Protein AF-A0A813GYU3-F1 (afdb_monomer)

Organism: Polarella glacialis (NCBI:txid89957)

Sequence (147 aa):
MAPKRVTVVGSGNWGMAIATIIATNTERHPEFEKDLTVWMFDEEIEHKGVKRKLSVHFNETKENVKYLPGVTLPRHVIAEPDIKKAVGNADILIWVLPHQFVPKTIENMGPVKEGAVSVSLIKGGLELEGGKLGLCSDLLRKLLKHE

InterPro domains:
  IPR006168 Glycerol-3-phosphate dehydrogenase, NAD-dependent [PR00077] (8-25)
  IPR006168 Glycerol-3-phosphate dehydrogenase, NAD-dependent [PR00077] (74-101)
  IPR011128 Glycerol-3-phosphate dehydrogenase, NAD-dependent, N-terminal [PF01210] (6-145)
  IPR036291 NAD(P)-binding domain superfamily [SSF51735] (2-142)

Radius of gyration: 15.52 Å; Cα contacts (8 Å, |Δi|>4): 283; chains: 1; bounding box: 34×42×40 Å

Nearest PDB structures (foldseek):
  2pla-assembly1_B  TM=9.585E-01  e=5.288E-16  Homo sapiens
  6pyp-assembly1_A  TM=9.395E-01  e=6.039E-16  Homo sapiens
  6pyp-assembly1_B  TM=9.381E-01  e=1.867E-15  Homo sapiens
  6e8z-assembly1_B  TM=9.138E-01  e=3.174E-15  Homo sapiens
  6iuy-assembly1_A  TM=8.777E-01  e=8.002E-12  Dunaliella salina

Solvent-accessible surface area (backbone atoms only — not comparable to full-atom values): 8096 Å² total; per-residue (Å²): 131,82,49,39,31,44,19,32,46,26,59,42,44,67,25,50,57,49,46,46,57,50,39,56,44,24,65,73,35,80,67,27,37,48,54,28,37,28,25,21,75,75,41,78,41,76,57,96,91,43,77,45,45,44,30,60,51,23,59,76,66,32,32,48,71,86,47,42,60,97,46,74,46,63,84,53,51,40,53,30,54,51,50,37,72,37,43,47,73,22,39,32,39,39,39,30,48,67,71,89,49,49,67,63,50,52,72,68,30,60,75,68,36,89,89,43,46,80,45,70,70,52,79,71,67,43,78,37,94,87,81,40,81,34,54,56,59,58,50,49,32,64,76,71,65,57,132

Mean predicted aligned error: 3.68 Å

pLDDT: mean 93.77, std 7.89, range [60.97, 98.81]

Secondary structure (DSSP, 8-state):
-PPBPEEEE--SHHHHHHHHHHHHHHHH-TTB-SPEEEE----EEEETTEEEEHHHHHHHHSB-TTTSTT-BPPTTEEEE--HHHHHTT-SEEEE-S-GGGHHHHHHHH-PPPTTPEEEE---S-EEETTTEEE-HHHHHHHHHT--

Structure (mmCIF, N/CA/C/O backbone):
data_AF-A0A813GYU3-F1
#
_entry.id   AF-A0A813GYU3-F1
#
loop_
_atom_site.group_PDB
_atom_site.id
_atom_site.type_symbol
_atom_site.label_atom_id
_atom_site.label_alt_id
_atom_site.label_comp_id
_atom_site.label_asym_id
_atom_site.label_entity_id
_atom_site.label_seq_id
_atom_site.pdbx_PDB_ins_code
_atom_site.Cartn_x
_atom_si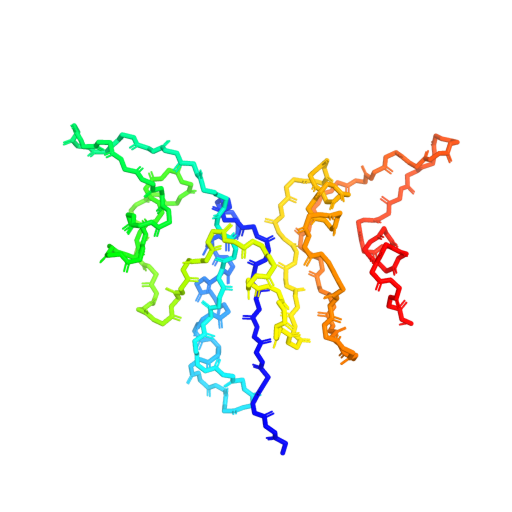te.Cartn_y
_atom_site.Cartn_z
_atom_site.occupancy
_atom_site.B_iso_or_equiv
_atom_site.auth_seq_id
_atom_site.auth_comp_id
_atom_site.auth_asym_id
_atom_site.auth_atom_id
_atom_site.pdbx_PDB_model_num
ATOM 1 N N . MET A 1 1 ? 0.953 -21.956 -12.046 1.00 75.31 1 MET A N 1
ATOM 2 C CA . MET A 1 1 ? 1.777 -20.876 -11.456 1.00 75.31 1 MET A CA 1
ATOM 3 C C . MET A 1 1 ? 1.209 -20.555 -10.085 1.00 75.31 1 MET A C 1
ATOM 5 O O . MET A 1 1 ? 0.008 -20.723 -9.921 1.00 75.31 1 MET A O 1
ATOM 9 N N . ALA A 1 2 ? 2.041 -20.164 -9.118 1.00 90.31 2 ALA A N 1
ATOM 10 C CA . ALA A 1 2 ? 1.535 -19.689 -7.829 1.00 90.31 2 ALA A CA 1
ATOM 11 C C . ALA A 1 2 ? 0.704 -18.401 -8.027 1.00 90.31 2 ALA A C 1
ATOM 13 O O . ALA A 1 2 ? 1.050 -17.629 -8.934 1.00 90.31 2 ALA A O 1
ATOM 14 N N . PRO A 1 3 ? -0.360 -18.174 -7.233 1.00 96.88 3 PRO A N 1
ATOM 15 C CA . PRO A 1 3 ? -1.133 -16.941 -7.300 1.00 96.88 3 PRO A CA 1
ATOM 16 C C . PRO A 1 3 ? -0.249 -15.712 -7.059 1.00 96.88 3 PRO A C 1
ATOM 18 O O . PRO A 1 3 ? 0.724 -15.749 -6.304 1.00 96.88 3 PRO A O 1
ATOM 21 N N . LYS A 1 4 ? -0.553 -14.619 -7.755 1.00 98.31 4 LYS A N 1
ATOM 22 C CA . LYS A 1 4 ? 0.222 -13.379 -7.718 1.00 98.31 4 LYS A CA 1
ATOM 23 C C . LYS A 1 4 ? -0.174 -12.534 -6.515 1.00 98.31 4 LYS A C 1
ATOM 25 O O . LYS A 1 4 ? -1.356 -12.274 -6.296 1.00 98.31 4 LYS A O 1
ATOM 30 N N . ARG A 1 5 ? 0.815 -12.052 -5.762 1.00 98.44 5 ARG A N 1
ATOM 31 C CA . ARG A 1 5 ? 0.582 -11.144 -4.634 1.00 98.44 5 ARG A CA 1
ATOM 32 C C . ARG A 1 5 ? 0.506 -9.698 -5.106 1.00 98.44 5 ARG A C 1
ATOM 34 O O . ARG A 1 5 ? 1.428 -9.213 -5.765 1.00 98.44 5 ARG A O 1
ATOM 41 N N . VAL A 1 6 ? -0.558 -9.003 -4.717 1.00 98.75 6 VAL A N 1
ATOM 42 C CA . VAL A 1 6 ? -0.760 -7.583 -5.022 1.00 98.75 6 VAL A CA 1
ATOM 43 C C . VAL A 1 6 ? -0.518 -6.748 -3.766 1.00 98.75 6 VAL A C 1
ATOM 45 O O . VAL A 1 6 ? -1.048 -7.060 -2.701 1.00 98.75 6 VAL A O 1
ATOM 48 N N . THR A 1 7 ? 0.251 -5.668 -3.903 1.00 98.75 7 THR A N 1
ATOM 49 C CA . THR A 1 7 ? 0.449 -4.665 -2.851 1.00 98.75 7 THR A CA 1
ATOM 50 C C . THR A 1 7 ? 0.078 -3.282 -3.373 1.00 98.75 7 THR A C 1
ATOM 52 O O . THR A 1 7 ? 0.586 -2.836 -4.402 1.00 98.75 7 THR A O 1
ATOM 55 N N . VAL A 1 8 ? -0.771 -2.565 -2.639 1.00 98.81 8 VAL A N 1
ATOM 56 C CA . VAL A 1 8 ? -1.061 -1.145 -2.873 1.00 98.81 8 VAL A CA 1
ATOM 57 C C . VAL A 1 8 ? -0.081 -0.295 -2.070 1.00 98.81 8 VAL A C 1
ATOM 59 O O . VAL A 1 8 ? -0.053 -0.354 -0.845 1.00 98.81 8 VAL A O 1
ATOM 62 N N . VAL A 1 9 ? 0.726 0.511 -2.754 1.00 98.38 9 VAL A N 1
ATOM 63 C CA . VAL A 1 9 ? 1.680 1.446 -2.153 1.00 98.38 9 VAL A CA 1
ATOM 64 C C . VAL A 1 9 ? 1.009 2.813 -2.035 1.00 98.38 9 VAL A C 1
ATOM 66 O O . VAL A 1 9 ? 1.061 3.633 -2.955 1.00 98.38 9 VAL A O 1
ATOM 69 N N . GLY A 1 10 ? 0.349 3.033 -0.898 1.00 97.56 10 GLY A N 1
ATOM 70 C CA . GLY A 1 10 ? -0.329 4.281 -0.559 1.00 97.56 10 GLY A CA 1
ATOM 71 C C . GLY A 1 10 ? -1.734 4.058 0.003 1.00 97.56 10 GLY A C 1
ATOM 72 O O . GLY A 1 10 ? -2.562 3.377 -0.595 1.00 97.56 10 GLY A O 1
ATOM 73 N N . SER A 1 11 ? -2.015 4.685 1.145 1.00 97.56 11 SER A N 1
ATOM 74 C CA . SER A 1 11 ? -3.258 4.521 1.914 1.00 97.56 11 SER A CA 1
ATOM 75 C C . SER A 1 11 ? -4.088 5.806 2.026 1.00 97.56 11 SER A C 1
ATOM 77 O O . SER A 1 11 ? -4.837 5.987 2.987 1.00 97.56 11 SER A O 1
ATOM 79 N N . GLY A 1 12 ? -3.924 6.732 1.077 1.00 96.75 12 GLY A N 1
ATOM 80 C CA . GLY A 1 12 ? -4.762 7.931 0.970 1.00 96.75 12 GLY A CA 1
ATOM 81 C C . GLY A 1 12 ? -6.166 7.606 0.452 1.00 96.75 12 GLY A C 1
ATOM 82 O O . GLY A 1 12 ? -6.480 6.453 0.168 1.00 96.75 12 GLY A O 1
ATOM 83 N N . ASN A 1 13 ? -7.006 8.623 0.260 1.00 96.50 13 ASN A N 1
ATOM 84 C CA . ASN A 1 13 ? -8.398 8.453 -0.180 1.00 96.50 13 ASN A CA 1
ATOM 85 C C . ASN A 1 13 ? -8.528 7.576 -1.441 1.00 96.50 13 ASN A C 1
ATOM 87 O O . ASN A 1 13 ? -9.243 6.574 -1.434 1.00 96.50 13 ASN A O 1
ATOM 91 N N . TRP A 1 14 ? -7.782 7.903 -2.502 1.00 97.44 14 TRP A N 1
ATOM 92 C CA . TRP A 1 14 ? -7.789 7.144 -3.751 1.00 97.44 14 TRP A CA 1
ATOM 93 C C . TRP A 1 14 ? -7.134 5.768 -3.598 1.00 97.44 14 TRP A C 1
ATOM 95 O O . TRP A 1 14 ? -7.599 4.807 -4.204 1.00 97.44 14 TRP A O 1
ATOM 105 N N . GLY A 1 15 ? -6.115 5.650 -2.739 1.00 98.00 15 GLY A N 1
ATOM 106 C CA . GLY A 1 15 ? -5.475 4.374 -2.411 1.00 98.00 15 GLY A CA 1
ATOM 107 C C . GLY A 1 15 ? -6.444 3.388 -1.757 1.00 98.00 15 GLY A C 1
ATOM 108 O O . GLY A 1 15 ? -6.526 2.233 -2.165 1.00 98.00 15 GLY A O 1
ATOM 109 N N . MET A 1 16 ? -7.263 3.858 -0.816 1.00 98.31 16 MET A N 1
ATOM 110 C CA . MET A 1 16 ? -8.284 3.028 -0.169 1.00 98.31 16 MET A CA 1
ATOM 111 C C . MET A 1 16 ? -9.460 2.710 -1.107 1.00 98.31 16 MET A C 1
ATOM 113 O O . MET A 1 16 ? -9.971 1.586 -1.107 1.00 98.31 16 MET A O 1
ATOM 117 N N . ALA A 1 17 ? -9.867 3.665 -1.950 1.00 98.25 17 ALA A N 1
ATOM 118 C CA . ALA A 1 17 ? -10.911 3.439 -2.947 1.00 98.25 17 ALA A CA 1
ATOM 119 C C . ALA A 1 17 ? -10.498 2.356 -3.960 1.00 98.25 17 ALA A C 1
ATOM 121 O O . ALA A 1 17 ? -11.247 1.403 -4.182 1.00 98.25 17 ALA A O 1
ATOM 122 N N . ILE A 1 18 ? -9.284 2.439 -4.522 1.00 98.38 18 ILE A N 1
ATOM 123 C CA . ILE A 1 18 ? -8.801 1.416 -5.456 1.00 98.38 18 ILE A CA 1
ATOM 124 C C . ILE A 1 18 ? -8.530 0.082 -4.753 1.00 98.38 18 ILE A C 1
ATOM 126 O O . ILE A 1 18 ? -8.826 -0.964 -5.327 1.00 98.38 18 ILE A O 1
ATOM 130 N N . ALA A 1 19 ? -8.059 0.091 -3.500 1.00 98.62 19 ALA A N 1
ATOM 131 C CA . ALA A 1 19 ? -7.877 -1.132 -2.719 1.00 98.62 19 ALA A CA 1
ATOM 132 C C . ALA A 1 19 ? -9.189 -1.917 -2.568 1.00 98.62 19 ALA A C 1
ATOM 134 O O . ALA A 1 19 ? -9.174 -3.140 -2.646 1.00 98.62 19 ALA A O 1
ATOM 135 N N . THR A 1 20 ? -10.333 -1.235 -2.446 1.00 97.56 20 THR A N 1
ATOM 136 C CA . THR A 1 20 ? -11.659 -1.883 -2.407 1.00 97.56 20 THR A CA 1
ATOM 137 C C . THR A 1 20 ? -11.945 -2.663 -3.697 1.00 97.56 20 THR A C 1
ATOM 139 O O . THR A 1 20 ? -12.380 -3.817 -3.660 1.00 97.56 20 THR A O 1
ATOM 142 N N . ILE A 1 21 ? -11.655 -2.054 -4.850 1.00 98.31 21 ILE A N 1
ATOM 143 C CA . ILE A 1 21 ? -11.859 -2.665 -6.170 1.00 98.31 21 ILE A CA 1
ATOM 144 C C . ILE A 1 21 ? -10.882 -3.827 -6.381 1.00 98.31 21 ILE A C 1
ATOM 146 O O . ILE A 1 21 ? -11.287 -4.907 -6.810 1.00 98.31 21 ILE A O 1
ATOM 150 N N . ILE A 1 22 ? -9.603 -3.630 -6.056 1.00 98.69 22 ILE A N 1
ATOM 151 C CA . ILE A 1 22 ? -8.568 -4.660 -6.200 1.00 98.69 22 ILE A CA 1
ATOM 152 C C . ILE A 1 22 ? -8.887 -5.857 -5.306 1.00 98.69 22 ILE A C 1
ATOM 154 O O . ILE A 1 22 ? -8.894 -6.974 -5.805 1.00 98.69 22 ILE A O 1
ATOM 158 N N . ALA A 1 23 ? -9.228 -5.635 -4.035 1.00 98.62 23 ALA A N 1
ATOM 159 C CA . ALA A 1 23 ? -9.551 -6.704 -3.090 1.00 98.62 23 ALA A CA 1
ATOM 160 C C . ALA A 1 23 ? -10.758 -7.538 -3.538 1.00 98.62 23 ALA A C 1
ATOM 162 O O . ALA A 1 23 ? -10.796 -8.749 -3.334 1.00 98.62 23 ALA A O 1
ATOM 163 N N . THR A 1 24 ? -11.742 -6.898 -4.176 1.00 98.06 24 THR A N 1
ATOM 164 C CA . THR A 1 24 ? -12.883 -7.606 -4.772 1.00 98.06 24 THR A CA 1
ATOM 165 C C . THR A 1 24 ? -12.433 -8.511 -5.920 1.00 98.06 24 THR A C 1
ATOM 167 O O . THR A 1 24 ? -12.955 -9.610 -6.085 1.00 98.06 24 THR A O 1
ATOM 170 N N . ASN A 1 25 ? -11.459 -8.075 -6.723 1.00 98.44 25 ASN A N 1
ATOM 171 C CA . ASN A 1 25 ? -10.930 -8.884 -7.818 1.00 98.44 25 ASN A CA 1
ATOM 172 C C . ASN A 1 25 ? -10.014 -10.005 -7.319 1.00 98.44 25 ASN A C 1
ATOM 174 O O . ASN A 1 25 ? -10.172 -11.126 -7.785 1.00 98.44 25 ASN A O 1
ATOM 178 N N . THR A 1 26 ? -9.126 -9.754 -6.353 1.00 98.38 26 THR A N 1
ATOM 179 C CA . THR A 1 26 ? -8.240 -10.798 -5.811 1.00 98.38 26 THR A CA 1
ATOM 180 C C . THR A 1 26 ? -9.014 -11.940 -5.152 1.00 98.38 26 THR A C 1
ATOM 182 O O . THR A 1 26 ? -8.585 -13.084 -5.205 1.00 98.38 26 THR A O 1
ATOM 185 N N . GLU A 1 27 ? -10.195 -11.669 -4.591 1.00 97.81 27 GLU A N 1
ATOM 186 C CA . GLU A 1 27 ? -11.085 -12.716 -4.076 1.00 97.81 27 GLU A CA 1
ATOM 187 C C . GLU A 1 27 ? -11.778 -13.530 -5.184 1.00 97.81 27 GLU A C 1
ATOM 189 O O . GLU A 1 27 ? -12.069 -14.710 -4.996 1.00 97.81 27 GLU A O 1
ATOM 194 N N . ARG A 1 28 ? -12.056 -12.914 -6.339 1.00 98.12 28 ARG A N 1
ATOM 195 C CA . ARG A 1 28 ? -12.788 -13.540 -7.456 1.00 98.12 28 ARG A CA 1
ATOM 196 C C . ARG A 1 28 ? -11.894 -14.316 -8.420 1.00 98.12 28 ARG A C 1
ATOM 198 O O . ARG A 1 28 ? -12.397 -15.176 -9.140 1.00 98.12 28 ARG A O 1
ATOM 205 N N . HIS A 1 29 ? -10.613 -13.977 -8.466 1.00 98.00 29 HIS A N 1
ATOM 206 C CA . HIS A 1 29 ? -9.671 -14.417 -9.485 1.00 98.00 29 HIS A CA 1
ATOM 207 C C . HIS A 1 29 ? -8.562 -15.274 -8.855 1.00 98.00 29 HIS A C 1
ATOM 209 O O . HIS A 1 29 ? -7.689 -14.725 -8.182 1.00 98.00 29 HIS A O 1
ATOM 215 N N . PRO A 1 30 ? -8.574 -16.610 -9.048 1.00 97.12 30 PRO A N 1
ATOM 216 C CA . PRO A 1 30 ? -7.644 -17.531 -8.385 1.00 97.12 30 PRO A CA 1
ATOM 217 C C . PRO A 1 30 ? -6.183 -17.380 -8.840 1.00 97.12 30 PRO A C 1
ATOM 219 O O . PRO A 1 30 ? -5.283 -17.957 -8.233 1.00 97.12 30 PRO A O 1
ATOM 222 N N . GLU A 1 31 ? -5.923 -16.622 -9.907 1.00 97.94 31 GLU A N 1
ATOM 223 C CA . GLU A 1 31 ? -4.579 -16.223 -10.316 1.00 97.94 31 GLU A CA 1
ATOM 224 C C . GLU A 1 31 ? -3.925 -15.199 -9.368 1.00 97.94 31 GLU A C 1
ATOM 226 O O . GLU A 1 31 ? -2.723 -14.955 -9.495 1.00 97.94 31 GLU A O 1
ATOM 231 N N . PHE A 1 32 ? -4.670 -14.639 -8.408 1.00 98.38 32 PHE A N 1
ATOM 232 C CA . PHE A 1 32 ? -4.169 -13.737 -7.370 1.00 98.38 32 PHE A CA 1
ATOM 233 C C . PHE A 1 32 ? -4.334 -14.338 -5.972 1.00 98.38 32 PHE A C 1
ATOM 235 O O . PHE A 1 32 ? -5.273 -15.082 -5.696 1.00 98.38 32 PHE A O 1
ATOM 242 N N . GLU A 1 33 ? -3.414 -13.995 -5.072 1.00 98.25 33 GLU A N 1
ATOM 243 C CA . GLU A 1 33 ? -3.610 -14.251 -3.645 1.00 98.25 33 GLU A CA 1
ATOM 244 C C . GLU A 1 33 ? -4.812 -13.448 -3.149 1.00 98.25 33 GLU A C 1
ATOM 246 O O . GLU A 1 33 ? -4.925 -12.263 -3.466 1.00 98.25 33 GLU A O 1
ATOM 251 N N . LYS A 1 34 ? -5.691 -14.074 -2.355 1.00 98.25 34 LYS A N 1
ATOM 252 C CA . LYS A 1 34 ? -6.897 -13.408 -1.841 1.00 98.25 34 LYS A CA 1
ATOM 253 C C . LYS A 1 34 ? -6.536 -12.144 -1.062 1.00 98.25 34 LYS A C 1
ATOM 255 O O . LYS A 1 34 ? -7.126 -11.094 -1.315 1.00 98.25 34 LYS A O 1
ATOM 260 N N . ASP A 1 35 ? -5.590 -12.261 -0.133 1.00 98.25 35 ASP A N 1
ATOM 261 C CA . ASP A 1 35 ? -5.180 -11.171 0.747 1.00 98.25 35 ASP A CA 1
ATOM 262 C C . ASP A 1 35 ? -4.534 -10.030 -0.044 1.00 98.25 35 ASP A C 1
ATOM 264 O O . ASP A 1 35 ? -3.583 -10.221 -0.805 1.00 98.25 35 ASP A O 1
ATOM 268 N N . LEU A 1 36 ? -5.045 -8.817 0.177 1.00 98.69 36 LEU A N 1
ATOM 269 C CA . LEU A 1 36 ? -4.510 -7.596 -0.410 1.00 98.69 36 LEU A CA 1
ATOM 270 C C . LEU A 1 36 ? -3.717 -6.831 0.644 1.00 98.69 36 LEU A C 1
ATOM 272 O O . LEU A 1 36 ? -4.290 -6.330 1.615 1.00 98.69 36 LEU A O 1
ATOM 276 N N . THR A 1 37 ? -2.421 -6.653 0.414 1.00 98.75 37 THR A N 1
ATOM 277 C CA . THR A 1 37 ? -1.601 -5.789 1.265 1.00 98.75 37 THR A CA 1
ATOM 278 C C . THR A 1 37 ? -1.750 -4.333 0.832 1.00 98.75 37 THR A C 1
ATOM 280 O O . THR A 1 37 ? -1.614 -4.000 -0.345 1.00 98.75 37 THR A O 1
ATOM 283 N N . VAL A 1 38 ? -1.975 -3.438 1.788 1.00 98.75 38 VAL A N 1
ATOM 284 C CA . VAL A 1 38 ? -1.893 -1.988 1.598 1.00 98.75 38 VAL A CA 1
ATOM 285 C C . VAL A 1 38 ? -0.772 -1.476 2.487 1.00 98.75 38 VAL A C 1
ATOM 287 O O . VAL A 1 38 ? -0.836 -1.608 3.710 1.00 98.75 38 VAL A O 1
ATOM 290 N N . TRP A 1 39 ? 0.249 -0.866 1.889 1.00 98.62 39 TRP A N 1
ATOM 291 C CA . TRP A 1 39 ? 1.206 -0.098 2.666 1.00 98.62 39 TRP A CA 1
ATOM 292 C C . TRP A 1 39 ? 0.510 1.147 3.212 1.00 98.62 39 TRP A C 1
ATOM 294 O O . TRP A 1 39 ? 0.102 2.037 2.456 1.00 98.62 39 TRP A O 1
ATOM 304 N N . MET A 1 40 ? 0.366 1.178 4.533 1.00 98.06 40 MET A N 1
ATOM 305 C CA . MET A 1 40 ? -0.290 2.251 5.262 1.00 98.06 40 MET A CA 1
ATOM 306 C C . MET A 1 40 ? 0.736 2.946 6.134 1.00 98.06 40 MET A C 1
ATOM 308 O O . MET A 1 40 ? 1.190 2.375 7.121 1.00 98.06 40 MET A O 1
ATOM 312 N N . PHE A 1 41 ? 1.101 4.173 5.763 1.00 93.94 41 PHE A N 1
ATOM 313 C CA . PHE A 1 41 ? 2.074 4.947 6.526 1.00 93.94 41 PHE A CA 1
ATOM 314 C C . PHE A 1 41 ? 1.648 5.035 7.998 1.00 93.94 41 PHE A C 1
ATOM 316 O O . PHE A 1 41 ? 0.485 5.316 8.295 1.00 93.94 41 PHE A O 1
ATOM 323 N N . ASP A 1 42 ? 2.580 4.739 8.903 1.00 88.00 42 ASP A N 1
ATOM 324 C CA . ASP A 1 42 ? 2.282 4.487 10.314 1.00 88.00 42 ASP A CA 1
ATOM 325 C C . ASP A 1 42 ? 2.130 5.786 11.104 1.00 88.00 42 ASP A C 1
ATOM 327 O O . ASP A 1 42 ? 2.987 6.192 11.886 1.00 88.00 42 ASP A O 1
ATOM 331 N N . GLU A 1 43 ? 1.030 6.476 10.847 1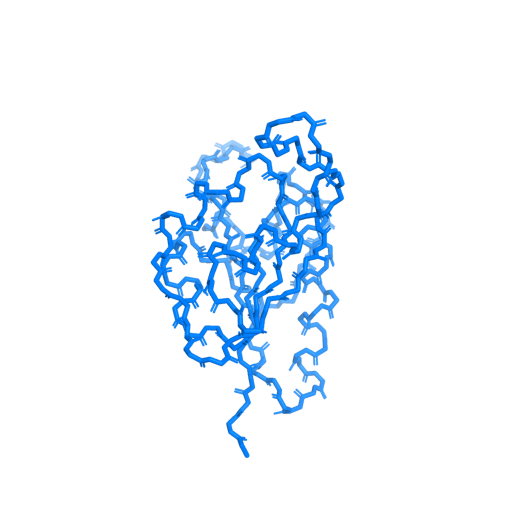.00 93.88 43 GLU A N 1
ATOM 332 C CA . GLU A 1 43 ? 0.657 7.697 11.540 1.00 93.88 43 GLU A CA 1
ATOM 333 C C . GLU A 1 43 ? -0.237 7.423 12.751 1.00 93.88 43 GLU A C 1
ATOM 335 O O . GLU A 1 43 ? -1.048 6.493 12.764 1.00 93.88 43 GLU A O 1
ATOM 340 N N . GLU A 1 44 ? -0.121 8.268 13.771 1.00 96.88 44 GLU A N 1
ATOM 341 C CA . GLU A 1 44 ? -1.063 8.281 14.883 1.00 96.88 44 GLU A CA 1
ATOM 342 C C . GLU A 1 44 ? -2.321 9.070 14.513 1.00 96.88 44 GLU A C 1
ATOM 344 O O . GLU A 1 44 ? -2.261 10.153 13.926 1.00 96.88 44 GLU A O 1
ATOM 349 N N . ILE A 1 45 ? -3.474 8.526 14.890 1.00 96.19 45 ILE A N 1
ATOM 350 C CA . ILE A 1 45 ? -4.775 9.175 14.763 1.00 96.19 45 ILE A CA 1
ATOM 351 C C . ILE A 1 45 ? -5.469 9.218 16.119 1.00 96.19 45 ILE A C 1
ATOM 353 O O . ILE A 1 45 ? -5.302 8.320 16.944 1.00 96.19 45 ILE A O 1
ATOM 357 N N . GLU A 1 46 ? -6.296 10.238 16.324 1.00 95.62 46 GLU A N 1
ATOM 358 C CA . GLU A 1 46 ? -7.266 10.283 17.412 1.00 95.62 46 GLU A CA 1
ATOM 359 C C . GLU A 1 46 ? -8.666 10.080 16.828 1.00 95.62 46 GLU A C 1
ATOM 361 O O . GLU A 1 46 ? -9.111 10.846 15.975 1.00 95.62 46 GLU A O 1
ATOM 366 N N . HIS A 1 47 ? -9.364 9.030 17.259 1.00 91.62 47 HIS A N 1
ATOM 367 C CA . HIS A 1 47 ? -10.722 8.737 16.808 1.00 91.62 47 HIS A CA 1
ATOM 368 C C . HIS A 1 47 ? -11.589 8.354 18.005 1.00 91.62 47 HIS A C 1
ATOM 370 O O . HIS A 1 47 ? -11.251 7.433 18.746 1.00 91.62 47 HIS A O 1
ATOM 376 N N . LYS A 1 48 ? -12.706 9.070 18.200 1.00 92.81 48 LYS A N 1
ATOM 377 C CA . LYS A 1 48 ? -13.615 8.902 19.353 1.00 92.81 48 LYS A CA 1
ATOM 378 C C . LYS A 1 48 ? -12.886 8.975 20.710 1.00 92.81 48 LYS A C 1
ATOM 380 O O . LYS A 1 48 ? -13.173 8.197 21.612 1.00 92.81 48 LYS A O 1
ATOM 385 N N . GLY A 1 49 ? -11.922 9.892 20.834 1.00 94.38 49 GLY A N 1
ATOM 386 C CA . GLY A 1 49 ? -11.134 10.103 22.056 1.00 94.38 49 GLY A CA 1
ATOM 387 C C . GLY A 1 49 ? -10.033 9.065 22.312 1.00 94.38 49 GLY A C 1
ATOM 388 O O . GLY A 1 49 ?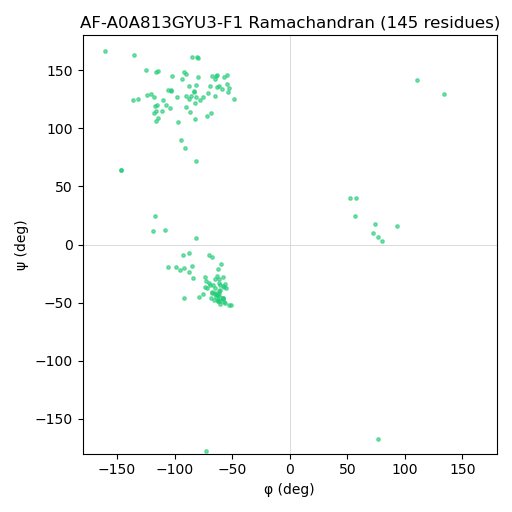 -9.404 9.100 23.365 1.00 94.38 49 GLY A O 1
ATOM 389 N N . VAL A 1 50 ? -9.780 8.146 21.372 1.00 94.69 50 VAL A N 1
ATOM 390 C CA . VAL A 1 50 ? -8.725 7.128 21.484 1.00 94.69 50 VAL A CA 1
ATOM 391 C C . VAL A 1 50 ? -7.608 7.427 20.492 1.00 94.69 50 VAL A C 1
ATOM 393 O O . VAL A 1 50 ? -7.853 7.506 19.286 1.00 94.69 50 VAL A O 1
ATOM 396 N N . LYS A 1 51 ? -6.375 7.551 20.997 1.00 96.44 51 LYS A N 1
ATOM 397 C CA . LYS A 1 51 ? -5.161 7.680 20.182 1.00 96.44 51 LYS A CA 1
ATOM 398 C C . LYS A 1 51 ? -4.574 6.312 19.875 1.00 96.44 51 LYS A C 1
ATOM 400 O O . LYS A 1 51 ? -4.357 5.518 20.788 1.00 96.44 51 LYS A O 1
ATOM 405 N N . ARG A 1 52 ? -4.329 6.030 18.597 1.00 96.12 52 ARG A N 1
ATOM 406 C CA . ARG A 1 52 ? -3.669 4.798 18.142 1.00 96.12 52 ARG A CA 1
ATOM 407 C C . ARG A 1 52 ? -3.109 4.955 16.735 1.00 96.12 52 ARG A C 1
ATOM 409 O O . ARG A 1 52 ? -3.483 5.873 16.010 1.00 96.12 52 ARG A O 1
ATOM 416 N N . LYS A 1 53 ? -2.254 4.019 16.330 1.00 98.00 53 LYS A N 1
ATOM 417 C CA . LYS A 1 53 ? -1.758 3.916 14.953 1.00 98.00 53 LYS A CA 1
ATOM 418 C C . LYS A 1 53 ? -2.910 3.670 13.977 1.00 98.00 53 LYS A C 1
ATOM 420 O O . LYS A 1 53 ? -3.771 2.824 14.242 1.00 98.00 53 LYS A O 1
ATOM 425 N N . LEU A 1 54 ? -2.913 4.366 12.840 1.00 97.69 54 LEU A N 1
ATOM 426 C CA . LEU A 1 54 ? -3.930 4.202 11.798 1.00 97.69 54 LEU A CA 1
ATOM 427 C C . LEU A 1 54 ? -3.948 2.766 11.255 1.00 97.69 54 LEU A C 1
ATOM 429 O O . LEU A 1 54 ? -5.022 2.206 11.066 1.00 97.69 54 LEU A O 1
ATOM 433 N N . SER A 1 55 ? -2.775 2.152 11.083 1.00 98.00 55 SER A N 1
ATOM 434 C CA . SER A 1 55 ? -2.611 0.760 10.641 1.00 98.00 55 SER A CA 1
ATOM 435 C C . SER A 1 55 ? -3.324 -0.238 11.563 1.00 98.00 55 SER A C 1
ATOM 437 O O . SER A 1 55 ? -4.078 -1.097 11.102 1.00 98.00 55 SER A O 1
ATOM 439 N N . VAL A 1 56 ? -3.152 -0.075 12.878 1.00 97.62 56 VAL A N 1
ATOM 440 C CA . VAL A 1 56 ? -3.825 -0.877 13.910 1.00 97.62 56 VAL A CA 1
ATOM 441 C C . VAL A 1 56 ? -5.328 -0.623 13.888 1.00 97.62 56 VAL A C 1
ATOM 443 O O . VAL A 1 56 ? -6.103 -1.575 13.828 1.00 97.62 56 VAL A O 1
ATOM 446 N N . HIS A 1 57 ? -5.744 0.651 13.857 1.00 97.62 57 HIS A N 1
ATOM 447 C CA . HIS A 1 57 ? -7.159 1.008 13.746 1.00 97.62 57 HIS A CA 1
ATOM 448 C C . HIS A 1 57 ? -7.804 0.308 12.546 1.00 97.62 57 HIS A C 1
ATOM 450 O O . HIS A 1 57 ? -8.831 -0.349 12.695 1.00 97.62 57 HIS A O 1
ATOM 456 N N . PHE A 1 58 ? -7.190 0.439 11.372 1.00 98.25 58 PHE A N 1
ATOM 457 C CA . PHE A 1 58 ? -7.705 -0.105 10.127 1.00 98.25 58 PHE A CA 1
ATOM 458 C C . PHE A 1 58 ? -7.780 -1.631 10.156 1.00 98.25 58 PHE A C 1
ATOM 460 O O . PHE A 1 58 ? -8.771 -2.197 9.712 1.00 98.25 58 PHE A O 1
ATOM 467 N N . ASN A 1 59 ? -6.766 -2.329 10.668 1.00 98.25 59 ASN A N 1
ATOM 468 C CA . ASN A 1 59 ? -6.798 -3.791 10.673 1.00 98.25 59 ASN A CA 1
ATOM 469 C C . ASN A 1 59 ? -7.915 -4.364 11.556 1.00 98.25 59 ASN A C 1
ATOM 471 O O . ASN A 1 59 ? -8.450 -5.420 11.217 1.00 98.25 59 ASN A O 1
ATOM 475 N N . GLU A 1 60 ? -8.303 -3.654 12.617 1.00 97.38 60 GLU A N 1
ATOM 476 C CA . GLU A 1 60 ? -9.419 -4.023 13.493 1.00 97.38 60 GLU A CA 1
ATOM 477 C C . GLU A 1 60 ? -10.791 -3.675 12.898 1.00 97.38 60 GLU A C 1
ATOM 479 O O . GLU A 1 60 ? -11.716 -4.484 12.963 1.00 97.38 60 GLU A O 1
ATOM 484 N N . THR A 1 61 ? -10.945 -2.473 12.333 1.00 97.50 61 THR A N 1
ATOM 485 C CA . THR A 1 61 ? -12.258 -1.944 11.913 1.00 97.50 61 THR A CA 1
ATOM 486 C C . THR A 1 61 ? -12.539 -2.111 10.424 1.00 97.50 61 THR A C 1
ATOM 488 O O . THR A 1 61 ? -13.691 -2.040 10.001 1.00 97.50 61 THR A O 1
ATOM 491 N N . LYS A 1 62 ? -11.487 -2.318 9.626 1.00 98.31 62 LYS A N 1
ATOM 492 C CA . LYS A 1 62 ? -11.466 -2.242 8.158 1.00 98.31 62 LYS A CA 1
ATOM 493 C C . LYS A 1 62 ? -11.935 -0.899 7.605 1.00 98.31 62 LYS A C 1
ATOM 495 O O . LYS A 1 62 ? -12.341 -0.815 6.452 1.00 98.31 62 LYS A O 1
ATOM 500 N N . GLU A 1 63 ? -11.827 0.164 8.394 1.00 97.88 63 GLU A N 1
ATOM 501 C CA . GLU A 1 63 ? -12.147 1.526 7.981 1.00 97.88 63 GLU A CA 1
ATOM 502 C C . GLU A 1 63 ? -10.915 2.421 8.124 1.00 97.88 63 GLU A C 1
ATOM 504 O O . GLU A 1 63 ? -10.264 2.463 9.171 1.00 97.88 63 GLU A O 1
ATOM 509 N N . ASN A 1 64 ? -10.589 3.167 7.068 1.00 97.75 64 ASN A N 1
ATOM 510 C CA . ASN A 1 64 ? -9.584 4.220 7.146 1.00 97.75 64 ASN A CA 1
ATOM 511 C C . ASN A 1 64 ? -10.285 5.531 7.511 1.00 97.75 64 ASN A C 1
ATOM 513 O O . ASN A 1 64 ? -10.607 6.342 6.644 1.00 97.75 64 ASN A O 1
ATOM 517 N N . VAL A 1 65 ? -10.515 5.730 8.809 1.00 97.06 65 VAL A N 1
ATOM 518 C CA . VAL A 1 65 ? -11.299 6.855 9.353 1.00 97.06 65 VAL A CA 1
ATOM 519 C C . VAL A 1 65 ? -10.754 8.242 9.007 1.00 97.06 65 VAL A C 1
ATOM 521 O O . VAL A 1 65 ? -11.472 9.227 9.144 1.00 97.06 65 VAL A O 1
ATOM 524 N N . LYS A 1 66 ? -9.492 8.342 8.574 1.00 97.12 66 LYS A N 1
ATOM 525 C CA . LYS A 1 66 ? -8.876 9.616 8.195 1.00 97.12 66 LYS A CA 1
ATOM 526 C C . LYS A 1 66 ? -9.037 9.919 6.709 1.00 97.12 66 LYS A C 1
ATOM 528 O O . LYS A 1 66 ? -9.365 11.046 6.351 1.00 97.12 66 LYS A O 1
ATOM 533 N N . TYR A 1 67 ? -8.778 8.935 5.849 1.00 97.19 67 TYR A N 1
ATOM 534 C CA . TYR A 1 67 ? -8.684 9.160 4.405 1.00 97.19 67 TYR A CA 1
ATOM 535 C C . TYR A 1 67 ? -9.884 8.646 3.606 1.00 97.19 67 TYR A C 1
ATOM 537 O O . TYR A 1 67 ? -10.082 9.095 2.479 1.00 97.19 67 TYR A O 1
ATOM 545 N N . LEU A 1 68 ? -10.684 7.733 4.156 1.00 97.38 68 LEU A N 1
ATOM 546 C CA . LEU A 1 68 ? -11.915 7.240 3.536 1.00 97.38 68 LEU A CA 1
ATOM 547 C C . LEU A 1 68 ? -12.974 6.906 4.613 1.00 97.38 68 LEU A C 1
ATOM 549 O O . LEU A 1 68 ? -13.331 5.738 4.784 1.00 97.38 68 LEU A O 1
ATOM 553 N N . PRO A 1 69 ? -13.446 7.910 5.379 1.00 97.06 69 PRO A N 1
ATOM 554 C CA . PRO A 1 69 ? -14.403 7.695 6.463 1.00 97.06 69 PRO A CA 1
ATOM 555 C C . PRO A 1 69 ? -15.750 7.176 5.946 1.00 97.06 69 PRO A C 1
ATOM 557 O O . PRO A 1 69 ? -16.219 7.575 4.880 1.00 97.06 69 PRO A O 1
ATOM 560 N N . GLY A 1 70 ? -16.392 6.309 6.729 1.00 97.19 70 GLY A N 1
ATOM 561 C CA . GLY A 1 70 ? -17.701 5.724 6.433 1.00 97.19 70 GLY A CA 1
ATOM 562 C C . GLY A 1 70 ? -17.679 4.552 5.448 1.00 97.19 70 GLY A C 1
ATOM 563 O O . GLY A 1 70 ? -18.743 4.033 5.115 1.00 97.19 70 GLY A O 1
ATOM 564 N N . VAL A 1 71 ? -16.501 4.120 4.984 1.00 97.88 71 VAL A N 1
ATOM 565 C CA . VAL A 1 71 ? -16.356 2.997 4.047 1.00 97.88 71 VAL A CA 1
ATOM 566 C C . VAL A 1 71 ? -15.583 1.858 4.702 1.00 97.88 71 VAL A C 1
ATOM 568 O O . VAL A 1 71 ? -14.393 1.975 4.992 1.00 97.88 71 VAL A O 1
ATOM 571 N N . THR A 1 72 ? -16.257 0.725 4.890 1.00 98.06 72 THR A N 1
ATOM 572 C CA . THR A 1 72 ? -15.637 -0.517 5.364 1.00 98.06 72 THR A CA 1
ATOM 573 C C . THR A 1 72 ? -15.097 -1.325 4.186 1.00 98.06 72 THR A C 1
ATOM 575 O O . THR A 1 72 ? -15.835 -1.651 3.256 1.00 98.06 72 THR A O 1
ATOM 578 N N . LEU A 1 73 ? -13.811 -1.671 4.227 1.00 98.31 73 LEU A N 1
ATOM 579 C CA . LEU A 1 73 ? -13.143 -2.492 3.220 1.00 98.31 73 LEU A CA 1
ATOM 580 C C . LEU A 1 73 ? -13.321 -3.999 3.492 1.00 98.31 73 LEU A C 1
ATOM 582 O O . LEU A 1 73 ? -13.612 -4.401 4.623 1.00 98.31 73 LEU A O 1
ATOM 586 N N . PRO A 1 74 ? -13.107 -4.863 2.478 1.00 98.25 74 PRO A N 1
ATOM 587 C CA . PRO A 1 74 ? -13.099 -6.311 2.670 1.00 98.25 74 PRO A CA 1
ATOM 588 C C . PRO A 1 74 ? -12.109 -6.762 3.755 1.00 98.25 74 PRO A C 1
ATOM 590 O O . PRO A 1 74 ? -11.028 -6.193 3.921 1.00 98.25 74 PRO A O 1
ATOM 593 N N . ARG A 1 75 ? -12.461 -7.819 4.499 1.00 98.06 75 ARG A N 1
ATOM 594 C CA . ARG A 1 75 ? -11.684 -8.273 5.671 1.00 98.06 75 ARG A CA 1
ATOM 595 C C . ARG A 1 75 ? -10.266 -8.742 5.336 1.00 98.06 75 ARG A C 1
ATOM 597 O O . ARG A 1 75 ? -9.391 -8.634 6.191 1.00 98.06 75 ARG A O 1
ATOM 604 N N . HIS A 1 76 ? -10.048 -9.221 4.114 1.00 98.31 76 HIS A N 1
ATOM 605 C CA . HIS A 1 76 ? -8.750 -9.663 3.594 1.00 98.31 76 HIS A CA 1
ATOM 606 C C . HIS A 1 76 ? -7.856 -8.519 3.093 1.00 98.31 76 HIS A C 1
ATOM 608 O O . HIS A 1 76 ? -6.782 -8.770 2.556 1.00 98.31 76 HIS A O 1
ATOM 614 N N . VAL A 1 77 ? -8.261 -7.255 3.272 1.00 98.75 77 VAL A N 1
ATOM 615 C CA . VAL A 1 77 ? -7.354 -6.112 3.109 1.00 98.75 77 VAL A CA 1
ATOM 616 C C . VAL A 1 77 ? -6.549 -5.928 4.392 1.00 98.75 77 VAL A C 1
ATOM 618 O O . VAL A 1 77 ? -7.120 -5.724 5.470 1.00 98.75 77 VAL A O 1
ATOM 621 N N . ILE A 1 78 ? -5.225 -5.992 4.278 1.00 98.62 78 ILE A N 1
ATOM 622 C CA . ILE A 1 78 ? -4.286 -5.947 5.400 1.00 98.62 78 ILE A CA 1
ATOM 623 C C . ILE A 1 78 ? -3.437 -4.680 5.298 1.00 98.62 78 ILE A C 1
ATOM 625 O O . ILE A 1 78 ? -2.719 -4.483 4.319 1.00 98.62 78 ILE A O 1
ATOM 629 N N . ALA A 1 79 ? -3.508 -3.821 6.315 1.00 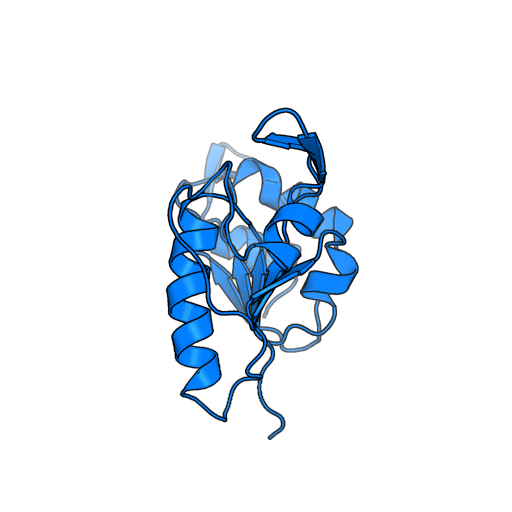98.56 79 ALA A N 1
ATOM 630 C CA . ALA A 1 79 ? -2.589 -2.697 6.446 1.00 98.56 79 ALA A CA 1
ATOM 631 C C . ALA A 1 79 ? -1.243 -3.184 6.993 1.00 98.56 79 ALA A C 1
ATOM 633 O O . ALA A 1 79 ? -1.192 -3.769 8.077 1.00 98.56 79 ALA A O 1
ATOM 634 N N . GLU A 1 80 ? -0.164 -2.900 6.270 1.00 98.31 80 GLU A N 1
ATOM 635 C CA . GLU A 1 80 ? 1.213 -3.160 6.692 1.00 98.31 80 GLU A CA 1
ATOM 636 C C . GLU A 1 80 ? 1.969 -1.822 6.790 1.00 98.31 80 GLU A C 1
ATOM 638 O O . GLU A 1 80 ? 2.149 -1.155 5.766 1.00 98.31 80 GLU A O 1
ATOM 643 N N . PRO A 1 81 ? 2.376 -1.385 7.997 1.00 97.88 81 PRO A N 1
ATOM 644 C CA . PRO A 1 81 ? 3.104 -0.130 8.173 1.00 9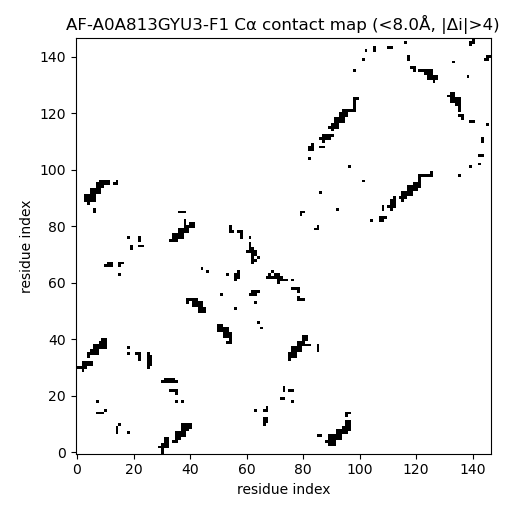7.88 81 PRO A CA 1
ATOM 645 C C . PRO A 1 81 ? 4.567 -0.174 7.716 1.00 97.88 81 PRO A C 1
ATOM 647 O O . PRO A 1 81 ? 5.121 0.854 7.311 1.00 97.88 81 PRO A O 1
ATOM 650 N N . ASP A 1 82 ? 5.210 -1.342 7.756 1.00 97.44 82 ASP A N 1
ATOM 651 C CA . ASP A 1 82 ? 6.591 -1.508 7.313 1.00 97.44 82 ASP A CA 1
ATOM 652 C C . ASP A 1 82 ? 6.635 -1.673 5.792 1.00 97.44 82 ASP A C 1
ATOM 654 O O . ASP A 1 82 ? 6.274 -2.714 5.238 1.00 97.44 82 ASP A O 1
ATOM 658 N N . ILE A 1 83 ? 7.121 -0.642 5.100 1.00 97.38 83 ILE A N 1
ATOM 659 C CA . ILE A 1 83 ? 7.193 -0.649 3.639 1.00 97.38 83 ILE A CA 1
ATOM 660 C C . ILE A 1 83 ? 8.008 -1.835 3.100 1.00 97.38 83 ILE A C 1
ATOM 662 O O . ILE A 1 83 ? 7.615 -2.417 2.091 1.00 97.38 83 ILE A O 1
ATOM 666 N N . LYS A 1 84 ? 9.090 -2.252 3.775 1.00 96.88 84 LYS A N 1
ATOM 667 C CA . LYS A 1 84 ? 9.928 -3.376 3.325 1.00 96.88 84 LYS A CA 1
ATOM 668 C C . LYS A 1 84 ? 9.137 -4.679 3.359 1.00 96.88 84 LYS A C 1
ATOM 670 O O . LYS A 1 84 ? 9.202 -5.470 2.420 1.00 96.88 84 LYS A O 1
ATOM 675 N N . LYS A 1 85 ? 8.345 -4.882 4.417 1.00 96.69 85 LYS A N 1
ATOM 676 C CA . LYS A 1 85 ? 7.450 -6.043 4.531 1.00 96.69 85 LYS A CA 1
ATOM 677 C C . LYS A 1 85 ? 6.319 -5.986 3.512 1.00 96.69 85 LYS A C 1
ATOM 679 O O . LYS A 1 85 ? 6.022 -7.007 2.893 1.00 96.69 85 LYS A O 1
ATOM 684 N N . ALA A 1 86 ? 5.732 -4.807 3.301 1.00 97.44 86 ALA A N 1
ATOM 685 C CA . ALA A 1 86 ? 4.614 -4.632 2.383 1.00 97.44 86 ALA A CA 1
ATOM 686 C C . ALA A 1 86 ? 4.986 -4.995 0.936 1.00 97.44 86 ALA A C 1
ATOM 688 O O . ALA A 1 86 ? 4.198 -5.640 0.239 1.00 97.44 86 ALA A O 1
ATOM 689 N N . VAL A 1 87 ? 6.184 -4.603 0.482 1.00 96.69 87 VAL A N 1
ATOM 690 C CA . VAL A 1 87 ? 6.612 -4.800 -0.915 1.00 96.69 87 VAL A CA 1
ATOM 691 C C . VAL A 1 87 ? 7.433 -6.067 -1.149 1.00 96.69 87 VAL A C 1
ATOM 693 O O . VAL A 1 87 ? 7.476 -6.541 -2.281 1.00 96.69 87 VAL A O 1
ATOM 696 N N . GLY A 1 88 ? 8.074 -6.630 -0.117 1.00 93.06 88 GLY A N 1
ATOM 697 C CA . GLY A 1 88 ? 9.153 -7.614 -0.285 1.00 93.06 88 GLY A CA 1
ATOM 698 C C . GLY A 1 88 ? 8.784 -8.880 -1.066 1.00 93.06 88 GLY A C 1
ATOM 699 O O . GLY A 1 88 ? 9.634 -9.460 -1.731 1.00 93.06 88 GLY A O 1
ATOM 700 N N . ASN A 1 89 ? 7.511 -9.285 -1.037 1.00 93.19 89 ASN A N 1
ATOM 701 C CA . ASN A 1 89 ? 7.009 -10.466 -1.750 1.00 93.19 89 ASN A CA 1
ATOM 702 C C . ASN A 1 89 ? 5.936 -10.133 -2.801 1.00 93.19 89 ASN A C 1
ATOM 704 O O . ASN A 1 89 ? 5.252 -11.040 -3.277 1.00 93.19 89 ASN A O 1
ATOM 708 N N . ALA A 1 90 ? 5.740 -8.854 -3.124 1.00 97.75 90 ALA A N 1
ATOM 709 C CA . ALA A 1 90 ? 4.734 -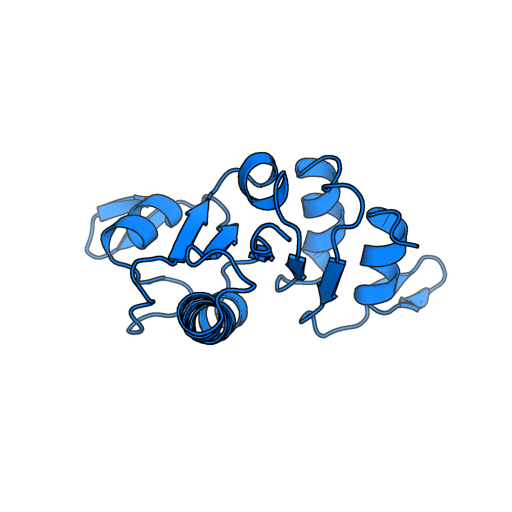8.433 -4.090 1.00 97.75 90 ALA A CA 1
ATOM 710 C C . ALA A 1 90 ? 5.157 -8.830 -5.511 1.00 97.75 90 ALA A C 1
ATOM 712 O O . ALA A 1 90 ? 6.275 -8.546 -5.937 1.00 97.75 90 ALA A O 1
ATOM 713 N N . ASP A 1 91 ? 4.252 -9.461 -6.256 1.00 98.06 91 ASP A N 1
ATOM 714 C CA . ASP A 1 91 ? 4.402 -9.632 -7.701 1.00 98.06 91 ASP A CA 1
ATOM 715 C C . ASP A 1 91 ? 3.916 -8.395 -8.461 1.00 98.06 91 ASP A C 1
ATOM 717 O O . ASP A 1 91 ? 4.386 -8.120 -9.562 1.00 98.06 91 ASP A O 1
ATOM 721 N N . ILE A 1 92 ? 2.946 -7.670 -7.895 1.00 98.44 92 ILE A N 1
ATOM 722 C CA . ILE A 1 92 ? 2.347 -6.480 -8.497 1.00 98.44 92 ILE A CA 1
ATOM 723 C C . ILE A 1 92 ? 2.299 -5.364 -7.453 1.00 98.44 92 ILE A C 1
ATOM 725 O O . ILE A 1 92 ? 1.719 -5.527 -6.378 1.00 98.44 92 ILE A O 1
ATOM 729 N N . LEU A 1 93 ? 2.878 -4.215 -7.790 1.00 98.56 93 LEU A N 1
ATOM 730 C CA . LEU A 1 93 ? 2.925 -3.012 -6.966 1.00 98.56 93 LEU A CA 1
ATOM 731 C C . LEU A 1 93 ? 2.045 -1.926 -7.589 1.00 98.56 93 LEU A C 1
ATOM 733 O O . LEU A 1 93 ? 2.338 -1.421 -8.674 1.00 98.56 93 LEU A O 1
ATOM 737 N N . ILE A 1 94 ? 0.977 -1.542 -6.895 1.00 98.69 94 ILE A N 1
ATOM 738 C CA . ILE A 1 94 ? 0.066 -0.474 -7.313 1.00 98.69 94 ILE A CA 1
ATOM 739 C C . ILE 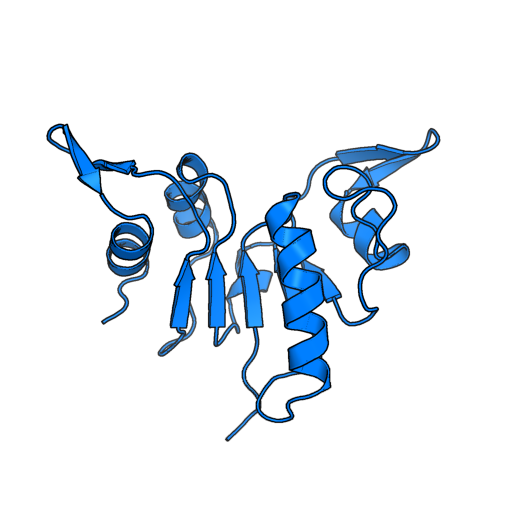A 1 94 ? 0.467 0.820 -6.606 1.00 98.69 94 ILE A C 1
ATOM 741 O O . ILE A 1 94 ? 0.213 0.993 -5.419 1.00 98.69 94 ILE A O 1
ATOM 745 N N . TRP A 1 95 ? 1.094 1.741 -7.328 1.00 97.88 95 TRP A N 1
ATOM 746 C CA . TRP A 1 95 ? 1.609 2.996 -6.786 1.00 97.88 95 TRP A CA 1
ATOM 747 C C . TRP A 1 95 ? 0.527 4.073 -6.783 1.00 97.88 95 TRP A C 1
ATOM 749 O O . TRP A 1 95 ? 0.084 4.517 -7.845 1.00 97.88 95 TRP A O 1
ATOM 759 N N . VAL A 1 96 ? 0.107 4.508 -5.593 1.00 97.06 96 VAL A N 1
ATOM 760 C CA . VAL A 1 96 ? -1.008 5.447 -5.395 1.00 97.06 96 VAL A CA 1
ATOM 761 C C . VAL A 1 96 ? -0.763 6.352 -4.182 1.00 97.06 96 VAL A C 1
ATOM 763 O O . VAL A 1 96 ? -1.473 6.355 -3.179 1.00 97.06 96 VAL A O 1
ATOM 766 N N . LEU A 1 97 ? 0.279 7.166 -4.293 1.00 93.81 97 LEU A N 1
ATOM 767 C CA . LEU A 1 97 ? 0.660 8.169 -3.305 1.00 93.81 97 LEU A CA 1
ATOM 768 C C . LEU A 1 97 ? 1.013 9.493 -4.004 1.00 93.81 97 LEU A C 1
ATOM 770 O O . LEU A 1 97 ? 1.252 9.492 -5.214 1.00 93.81 97 LEU A O 1
ATOM 774 N N . PRO A 1 98 ? 1.051 10.628 -3.284 1.00 92.19 98 PRO A N 1
ATOM 775 C CA . PRO A 1 98 ? 1.546 11.883 -3.842 1.00 92.19 98 PRO A CA 1
ATOM 776 C C . PRO A 1 98 ? 2.945 11.720 -4.457 1.00 92.19 98 PRO A C 1
ATOM 778 O O . PRO A 1 98 ? 3.824 11.104 -3.850 1.00 92.19 98 PRO A O 1
ATOM 781 N N . HIS A 1 99 ? 3.155 12.266 -5.659 1.00 90.06 99 HIS A N 1
ATOM 782 C CA . HIS A 1 99 ? 4.364 12.029 -6.461 1.00 90.06 99 HIS A CA 1
ATOM 783 C C . HIS A 1 99 ? 5.661 12.394 -5.722 1.00 90.06 99 HIS A C 1
ATOM 785 O O . HIS A 1 99 ? 6.668 11.702 -5.861 1.00 90.06 99 HIS A O 1
ATOM 791 N N . GLN A 1 100 ? 5.627 13.432 -4.881 1.00 88.94 100 GLN A N 1
ATOM 792 C CA . GLN A 1 100 ? 6.770 13.913 -4.106 1.00 88.94 100 GLN A CA 1
ATOM 793 C C . GLN A 1 100 ? 7.308 12.879 -3.106 1.00 88.94 100 GLN A C 1
ATOM 795 O O . GLN A 1 100 ? 8.462 12.958 -2.696 1.00 88.94 100 GLN A O 1
ATOM 800 N N . PHE A 1 101 ? 6.496 11.890 -2.721 1.00 92.38 101 PHE A N 1
ATOM 801 C CA . PHE A 1 101 ? 6.897 10.846 -1.780 1.00 92.38 101 PHE A CA 1
ATOM 802 C C . PHE A 1 101 ? 7.464 9.598 -2.463 1.00 92.38 101 PHE A C 1
ATOM 804 O O . PHE A 1 101 ? 8.014 8.736 -1.776 1.00 92.38 101 PHE A O 1
ATOM 811 N N . VAL A 1 102 ? 7.379 9.483 -3.794 1.00 92.88 102 VAL A N 1
ATOM 812 C CA . VAL A 1 102 ? 7.825 8.285 -4.526 1.00 92.88 102 VAL A CA 1
ATOM 813 C C . VAL A 1 102 ? 9.319 8.003 -4.325 1.00 92.88 102 VAL A C 1
ATOM 815 O O . VAL A 1 102 ? 9.628 6.884 -3.906 1.00 92.88 102 VAL A O 1
ATOM 818 N N . PRO A 1 103 ? 10.247 8.967 -4.528 1.00 91.94 103 PRO A N 1
ATOM 819 C CA . PRO A 1 103 ? 11.676 8.696 -4.359 1.00 91.94 103 PRO A CA 1
ATOM 820 C C . PRO A 1 103 ? 11.996 8.204 -2.946 1.00 91.94 103 PRO A C 1
ATOM 822 O O . PRO A 1 103 ? 12.624 7.161 -2.773 1.00 91.94 103 PRO A O 1
ATOM 825 N N . LYS A 1 104 ? 11.461 8.894 -1.928 1.00 93.06 104 LYS A N 1
ATOM 826 C CA . LYS A 1 104 ? 11.723 8.544 -0.532 1.00 93.06 104 LYS A CA 1
ATOM 827 C C . LYS A 1 104 ? 11.137 7.189 -0.135 1.00 93.06 104 LYS A C 1
ATOM 829 O O . LYS A 1 104 ? 11.728 6.469 0.664 1.00 93.06 104 LYS A O 1
ATOM 834 N N . THR A 1 105 ? 9.982 6.832 -0.694 1.00 95.12 105 THR A N 1
ATOM 835 C CA . THR A 1 105 ? 9.358 5.522 -0.460 1.00 95.12 105 THR A CA 1
ATOM 836 C C . THR A 1 105 ? 10.238 4.398 -1.003 1.00 95.12 105 THR A C 1
ATOM 838 O O . THR A 1 105 ? 10.488 3.428 -0.292 1.00 95.12 105 THR A O 1
ATOM 841 N N . ILE A 1 106 ? 10.774 4.559 -2.219 1.00 95.00 106 ILE A N 1
ATOM 842 C CA . ILE A 1 106 ? 11.654 3.564 -2.849 1.00 95.00 106 ILE A CA 1
ATOM 843 C C . ILE A 1 106 ? 12.967 3.407 -2.077 1.00 95.00 106 ILE A C 1
ATOM 845 O O . ILE A 1 106 ? 13.396 2.284 -1.823 1.00 95.00 106 ILE A O 1
ATOM 849 N N . GLU A 1 107 ? 13.575 4.510 -1.633 1.00 93.56 107 GLU A N 1
ATOM 850 C CA . GLU A 1 107 ? 14.775 4.461 -0.784 1.00 93.56 107 GLU A CA 1
ATOM 851 C C . GLU A 1 107 ? 14.564 3.621 0.487 1.00 93.56 107 GLU A C 1
ATOM 853 O O . GLU A 1 107 ? 15.464 2.905 0.922 1.00 93.56 107 GLU A O 1
ATOM 858 N N . ASN A 1 108 ? 13.369 3.690 1.080 1.00 93.69 108 ASN A N 1
ATOM 859 C CA . ASN A 1 108 ? 13.070 3.037 2.353 1.00 93.69 108 ASN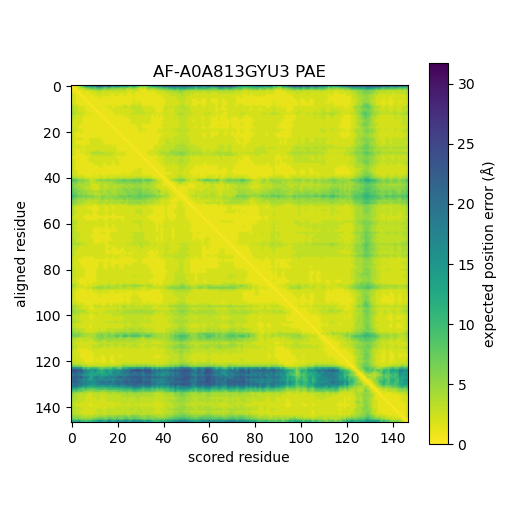 A CA 1
ATOM 860 C C . ASN A 1 108 ? 12.642 1.565 2.218 1.00 93.69 108 ASN A C 1
ATOM 862 O O . ASN A 1 108 ? 12.693 0.836 3.211 1.00 93.69 108 ASN A O 1
ATOM 866 N N . MET A 1 109 ? 12.220 1.116 1.033 1.00 92.62 109 MET A N 1
ATOM 867 C CA . MET A 1 109 ? 11.629 -0.216 0.843 1.00 92.62 109 MET A CA 1
ATOM 868 C C . MET A 1 109 ? 12.625 -1.316 0.459 1.00 92.62 109 MET A C 1
ATOM 870 O O . MET A 1 109 ? 12.353 -2.492 0.689 1.00 92.62 109 MET A O 1
ATOM 874 N N . GLY A 1 110 ? 13.793 -0.943 -0.071 1.00 86.50 110 GLY A N 1
ATOM 875 C CA . GLY A 1 110 ? 14.770 -1.901 -0.591 1.00 86.50 110 GLY A CA 1
ATOM 876 C C . GLY A 1 110 ? 14.382 -2.470 -1.967 1.00 86.50 110 GLY A C 1
ATOM 877 O O . GLY A 1 110 ? 13.519 -1.912 -2.646 1.00 86.50 110 GLY A O 1
ATOM 878 N N . PRO A 1 111 ? 15.051 -3.544 -2.423 1.00 90.00 111 PRO A N 1
ATOM 879 C CA . PRO A 1 111 ? 14.772 -4.139 -3.725 1.00 90.00 111 PRO A CA 1
ATOM 880 C C . PRO A 1 111 ? 13.385 -4.789 -3.759 1.00 90.00 111 PRO A C 1
ATOM 882 O O . PRO A 1 111 ? 12.931 -5.382 -2.781 1.00 90.00 111 PRO A O 1
ATOM 885 N N . VAL A 1 112 ? 12.732 -4.702 -4.916 1.00 93.69 112 VAL A N 1
ATOM 886 C CA . VAL A 1 112 ? 11.511 -5.463 -5.206 1.00 93.69 112 VAL A CA 1
ATOM 887 C C . VAL A 1 112 ? 11.854 -6.892 -5.608 1.00 93.69 112 VAL A C 1
ATOM 889 O O . VAL A 1 112 ? 12.981 -7.183 -6.012 1.00 93.69 112 VAL A O 1
ATOM 892 N N . LYS A 1 113 ? 10.861 -7.779 -5.532 1.00 94.75 113 LYS A N 1
ATOM 893 C CA . LYS A 1 113 ? 10.943 -9.128 -6.093 1.00 94.75 113 LYS A CA 1
ATOM 894 C C . LYS A 1 113 ? 11.316 -9.063 -7.581 1.00 94.75 113 LYS A C 1
ATOM 896 O O . LYS A 1 113 ? 10.783 -8.243 -8.326 1.00 94.75 113 LYS A O 1
ATOM 901 N N . GLU A 1 114 ? 12.206 -9.949 -8.014 1.00 93.38 114 GLU A N 1
ATOM 902 C CA . GLU A 1 114 ? 12.560 -10.082 -9.428 1.00 93.38 114 GLU A CA 1
ATOM 903 C C . GLU A 1 114 ? 11.319 -10.415 -10.273 1.00 93.38 114 GLU A C 1
ATOM 905 O O . GLU A 1 114 ? 10.498 -11.259 -9.897 1.00 93.38 114 GLU A O 1
ATOM 910 N N . GLY A 1 115 ? 11.152 -9.712 -11.396 1.00 94.12 115 GLY A N 1
ATOM 911 C CA . GLY A 1 115 ? 9.974 -9.833 -12.259 1.00 94.12 115 GLY A CA 1
ATOM 912 C C . GLY A 1 115 ? 8.688 -9.214 -11.695 1.00 94.12 115 GLY A C 1
ATOM 913 O O . GLY A 1 115 ? 7.615 -9.452 -12.254 1.00 94.12 115 GLY A O 1
ATOM 914 N N . ALA A 1 116 ? 8.756 -8.446 -10.598 1.00 96.44 116 ALA A N 1
ATOM 915 C CA . ALA A 1 116 ? 7.607 -7.690 -10.108 1.00 96.44 116 ALA A CA 1
ATOM 916 C C . ALA A 1 116 ? 7.191 -6.600 -11.105 1.00 96.44 116 ALA A C 1
ATOM 918 O O . ALA A 1 116 ? 8.027 -5.924 -11.698 1.00 96.44 116 ALA A O 1
ATOM 919 N N . VAL A 1 117 ? 5.887 -6.380 -11.241 1.00 97.12 117 VAL A N 1
ATOM 920 C CA . VAL A 1 117 ? 5.317 -5.355 -12.122 1.00 97.12 117 VAL A CA 1
ATOM 921 C C . VAL A 1 117 ? 4.864 -4.157 -11.293 1.00 97.12 117 VAL A C 1
ATOM 923 O O . VAL A 1 117 ? 4.158 -4.314 -10.299 1.00 97.12 117 VAL A O 1
ATOM 926 N N . SER A 1 118 ? 5.215 -2.943 -11.721 1.00 97.56 118 SER A N 1
ATOM 927 C CA . SER A 1 118 ? 4.700 -1.701 -11.128 1.00 97.56 118 SER A CA 1
ATOM 928 C C . SER A 1 118 ? 3.629 -1.063 -12.011 1.00 97.56 118 SER A C 1
ATOM 930 O O . SER A 1 118 ? 3.848 -0.836 -13.198 1.00 97.56 118 SER A O 1
ATOM 932 N N . VAL A 1 119 ? 2.501 -0.682 -11.412 1.00 97.88 119 VAL A N 1
ATOM 933 C CA . VAL A 1 119 ? 1.424 0.081 -12.058 1.00 97.88 119 VAL A CA 1
ATOM 934 C C . VAL A 1 119 ? 1.264 1.414 -11.332 1.00 97.88 119 VAL A C 1
ATOM 936 O O . VAL A 1 119 ? 1.103 1.436 -10.115 1.00 97.88 119 VAL A O 1
ATOM 939 N N . SER A 1 120 ? 1.309 2.534 -12.056 1.00 96.88 120 SER A N 1
ATOM 940 C CA . SER A 1 120 ? 1.147 3.869 -11.467 1.00 96.88 120 SER A CA 1
ATOM 941 C C . SER A 1 120 ? -0.280 4.384 -11.620 1.00 96.88 120 SER A C 1
ATOM 943 O O . SER A 1 120 ? -0.801 4.459 -12.729 1.00 96.88 120 SER A O 1
ATOM 945 N N . LEU A 1 121 ? -0.889 4.788 -10.506 1.00 97.19 121 LEU A N 1
ATOM 946 C CA . LEU A 1 121 ? -2.149 5.541 -10.450 1.00 97.19 121 LEU A CA 1
ATOM 947 C C . LEU A 1 121 ? -1.908 7.003 -10.030 1.00 97.19 121 LEU A C 1
ATOM 949 O O . LEU A 1 121 ? -2.846 7.725 -9.686 1.00 97.19 121 LEU A O 1
ATOM 953 N N . ILE A 1 122 ? -0.649 7.441 -10.034 1.00 93.88 122 ILE A N 1
ATOM 954 C CA . ILE A 1 122 ? -0.242 8.776 -9.604 1.00 93.88 122 ILE A CA 1
ATOM 955 C C . ILE A 1 122 ? -0.489 9.761 -10.746 1.00 93.88 122 ILE A C 1
ATOM 957 O O . ILE A 1 122 ? -0.020 9.563 -11.866 1.00 93.88 122 ILE A O 1
ATOM 961 N N . LYS A 1 123 ? -1.220 10.839 -10.452 1.00 86.31 123 LYS A N 1
ATOM 962 C CA . LYS A 1 123 ? -1.450 11.952 -11.381 1.00 86.31 123 LYS A CA 1
ATOM 963 C C . LYS A 1 123 ? -0.558 13.139 -11.020 1.00 86.31 123 LYS A C 1
ATOM 965 O O . LYS A 1 123 ? -0.337 13.422 -9.845 1.00 86.31 123 LYS A O 1
ATOM 970 N N . GLY A 1 124 ? -0.105 13.850 -12.047 1.00 72.88 124 GLY A N 1
ATOM 971 C CA . GLY A 1 124 ? 0.868 14.936 -11.941 1.00 72.88 124 GLY A CA 1
ATOM 972 C C . GLY A 1 124 ? 2.203 14.530 -12.561 1.00 72.88 124 GLY A C 1
ATOM 973 O O . GLY A 1 124 ? 2.612 13.372 -12.468 1.00 72.88 124 GLY A O 1
ATOM 974 N N . GLY A 1 125 ? 2.846 15.472 -13.246 1.00 63.25 125 GLY A N 1
ATOM 975 C CA . GLY A 1 125 ?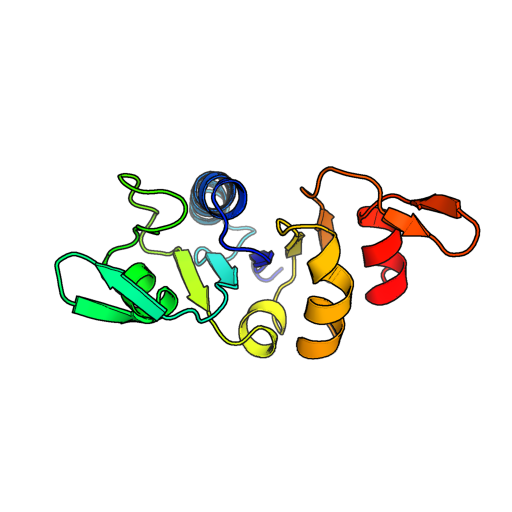 4.202 15.276 -13.739 1.00 63.25 125 GLY A CA 1
ATOM 976 C C . GLY A 1 125 ? 5.213 15.730 -12.696 1.00 63.25 125 GLY A C 1
ATOM 977 O O . GLY A 1 125 ? 4.958 16.664 -11.937 1.00 63.25 125 GLY A O 1
ATOM 978 N N . LEU A 1 126 ? 6.345 15.042 -12.650 1.00 67.88 126 LEU A N 1
ATOM 979 C CA . LEU A 1 126 ? 7.493 15.459 -11.858 1.00 67.88 126 LEU A CA 1
ATOM 980 C C . LEU A 1 126 ? 8.335 16.404 -12.701 1.00 67.88 126 LEU A C 1
ATOM 982 O O . LEU A 1 126 ? 8.575 16.126 -13.876 1.00 67.88 126 LEU A O 1
ATOM 986 N N . GLU A 1 127 ? 8.800 17.497 -12.110 1.00 66.81 127 GLU A N 1
ATOM 987 C CA . GLU A 1 127 ? 9.867 18.272 -12.726 1.00 66.81 127 GLU A CA 1
ATOM 988 C C . GLU A 1 127 ? 11.158 17.454 -12.605 1.00 66.81 127 GLU A C 1
ATOM 990 O O . GLU A 1 127 ? 11.653 17.179 -11.511 1.00 66.81 127 GLU A O 1
ATOM 995 N N . LEU A 1 128 ? 11.641 16.957 -13.738 1.00 65.69 128 LEU A N 1
ATOM 996 C CA . LEU A 1 128 ? 12.909 16.253 -13.839 1.00 65.69 128 LEU A CA 1
ATOM 997 C C . LEU A 1 128 ? 14.056 17.266 -13.868 1.00 65.69 128 LEU A C 1
ATOM 999 O O . LEU A 1 128 ? 13.868 18.433 -14.224 1.00 65.69 128 LEU A O 1
ATOM 1003 N N . GLU A 1 129 ? 15.268 16.797 -13.562 1.00 60.97 129 GLU A N 1
ATOM 1004 C CA . GLU A 1 129 ? 16.486 17.585 -13.761 1.00 60.97 129 GLU A CA 1
ATOM 1005 C C . GLU A 1 129 ? 16.501 18.203 -15.171 1.00 60.97 129 GLU A C 1
ATOM 1007 O O . GLU A 1 129 ? 16.338 17.511 -16.180 1.00 60.97 129 GLU A O 1
ATOM 1012 N N . GLY A 1 130 ? 16.659 19.527 -15.231 1.00 64.94 130 GLY A N 1
ATOM 1013 C CA . GLY A 1 130 ? 16.617 20.293 -16.479 1.00 64.94 130 GLY A CA 1
ATOM 1014 C C . GLY A 1 130 ? 15.247 20.867 -16.863 1.00 64.94 130 GLY A C 1
ATOM 1015 O O . GLY A 1 130 ? 15.078 21.250 -18.019 1.00 64.94 130 GLY A O 1
ATOM 1016 N N . GLY A 1 131 ? 14.277 20.929 -15.940 1.00 70.25 131 GLY A N 1
ATOM 1017 C CA . GLY A 1 131 ? 12.995 21.629 -16.141 1.00 70.25 131 GLY A CA 1
ATOM 1018 C C . GLY A 1 131 ? 12.022 20.904 -17.075 1.00 70.25 131 GLY A C 1
ATOM 1019 O O . GLY A 1 131 ? 11.097 21.505 -17.621 1.00 70.25 131 GLY A O 1
ATOM 1020 N N . LYS A 1 132 ? 12.246 19.606 -17.315 1.00 75.94 132 LYS A N 1
ATOM 1021 C CA . LYS A 1 132 ? 11.391 18.781 -18.177 1.00 75.94 132 LYS A CA 1
ATOM 1022 C C . LYS A 1 132 ? 10.338 18.061 -17.352 1.00 75.94 132 LYS A C 1
ATOM 1024 O O . LYS A 1 132 ? 10.627 17.552 -16.276 1.00 75.94 132 LYS A O 1
ATOM 1029 N N . LEU A 1 133 ? 9.132 17.948 -17.897 1.00 81.38 133 LEU A N 1
ATOM 1030 C CA . LEU A 1 133 ? 8.067 17.163 -17.283 1.00 81.38 133 LEU A CA 1
ATOM 1031 C C . LEU A 1 133 ? 8.323 15.662 -17.486 1.00 81.38 133 LEU A C 1
ATOM 1033 O O . LEU A 1 133 ? 8.507 15.212 -18.617 1.00 81.38 133 LEU A O 1
ATOM 1037 N N . GLY A 1 134 ? 8.311 14.893 -16.401 1.00 84.31 134 GLY A N 1
ATOM 1038 C CA . GLY A 1 134 ? 8.421 13.436 -16.405 1.00 84.31 134 GLY A CA 1
ATOM 1039 C C . GLY A 1 134 ? 7.151 12.750 -15.918 1.00 84.31 134 GLY A C 1
ATOM 1040 O O . GLY A 1 134 ? 6.441 13.270 -15.053 1.00 84.31 134 GLY A O 1
ATOM 1041 N N . LEU A 1 135 ? 6.884 11.551 -16.441 1.00 89.88 135 LEU A N 1
ATOM 1042 C CA . LEU A 1 135 ? 5.815 10.692 -15.937 1.00 89.88 135 LEU A CA 1
ATOM 1043 C C . LEU A 1 135 ? 6.279 9.954 -14.678 1.00 89.88 135 LEU A C 1
ATOM 1045 O O . LEU A 1 135 ? 7.421 9.501 -14.585 1.00 89.88 135 LEU A O 1
ATOM 1049 N N . CYS A 1 136 ? 5.370 9.753 -13.723 1.00 90.56 136 CYS A N 1
ATOM 1050 C CA . CYS A 1 136 ? 5.674 8.943 -12.542 1.00 90.56 136 CYS A CA 1
ATOM 1051 C C . CYS A 1 136 ? 6.023 7.492 -12.910 1.00 90.56 136 CYS A C 1
ATOM 1053 O O . CYS A 1 136 ? 6.871 6.892 -12.259 1.00 90.56 136 CYS A O 1
ATOM 1055 N N . SER A 1 137 ? 5.424 6.930 -13.964 1.00 92.56 137 SER A N 1
ATOM 1056 C CA . SER A 1 137 ? 5.766 5.593 -14.465 1.00 92.56 137 SER A CA 1
ATOM 1057 C C . SER A 1 137 ? 7.219 5.496 -14.940 1.00 92.56 137 SER A C 1
ATOM 1059 O O . SER A 1 137 ? 7.887 4.512 -14.634 1.00 92.56 137 SER A O 1
ATOM 1061 N N . ASP A 1 138 ? 7.737 6.527 -15.614 1.00 91.25 138 ASP A N 1
ATOM 1062 C CA . ASP A 1 138 ? 9.140 6.577 -16.039 1.00 91.25 138 ASP A CA 1
ATOM 1063 C C . ASP A 1 138 ? 10.093 6.680 -14.849 1.00 91.25 138 ASP A C 1
ATOM 1065 O O . ASP A 1 138 ? 11.119 5.995 -14.818 1.00 91.25 138 ASP A O 1
ATOM 1069 N N . LEU A 1 139 ? 9.734 7.487 -13.842 1.00 90.25 139 LEU A N 1
ATOM 1070 C CA . LEU A 1 139 ? 10.499 7.555 -12.599 1.00 90.25 139 LEU A CA 1
ATOM 1071 C C . LEU A 1 139 ? 10.538 6.186 -11.908 1.00 90.25 139 LEU A C 1
ATOM 1073 O O . LEU A 1 139 ? 11.615 5.728 -11.533 1.00 90.25 139 LEU A O 1
ATOM 1077 N N . LEU A 1 140 ? 9.384 5.529 -11.753 1.00 93.06 140 LEU A N 1
ATOM 1078 C CA . LEU A 1 140 ? 9.287 4.207 -11.131 1.00 93.06 140 LEU A CA 1
ATOM 1079 C C . LEU A 1 140 ? 10.141 3.184 -11.877 1.00 93.06 140 LEU A C 1
ATOM 1081 O O . LEU A 1 140 ? 10.904 2.467 -11.238 1.00 93.06 140 LEU A O 1
ATOM 1085 N N . ARG A 1 141 ? 10.067 3.157 -13.214 1.00 93.19 141 ARG A N 1
ATOM 1086 C CA . ARG A 1 141 ? 10.898 2.281 -14.047 1.00 93.19 141 ARG A CA 1
ATOM 1087 C C . ARG A 1 141 ? 12.387 2.503 -13.781 1.00 93.19 141 ARG A C 1
ATOM 1089 O O . ARG A 1 141 ? 13.098 1.548 -13.486 1.00 93.19 141 ARG A O 1
ATOM 1096 N N . LYS A 1 142 ? 12.844 3.762 -13.803 1.00 91.81 142 LYS A N 1
ATOM 1097 C CA . LYS A 1 142 ? 14.250 4.122 -13.554 1.00 91.81 142 LYS A CA 1
ATOM 1098 C C . LYS A 1 142 ? 14.710 3.736 -12.145 1.00 91.81 142 LYS A C 1
ATOM 1100 O O . LYS A 1 142 ? 15.781 3.156 -11.995 1.00 91.81 142 LYS A O 1
ATOM 1105 N N . LEU A 1 143 ? 13.934 4.086 -11.119 1.00 92.06 143 LEU A N 1
ATOM 1106 C CA . LEU A 1 143 ? 14.326 3.889 -9.720 1.00 92.06 143 LEU A CA 1
ATOM 1107 C C . LEU A 1 143 ? 14.260 2.420 -9.285 1.00 92.06 143 LEU A C 1
ATOM 1109 O O . LEU A 1 143 ? 15.111 1.979 -8.518 1.00 92.06 143 LEU A O 1
ATOM 1113 N N . LEU A 1 144 ? 13.275 1.667 -9.780 1.00 93.25 144 LEU A N 1
ATOM 1114 C CA . LEU A 1 144 ? 13.101 0.246 -9.462 1.00 93.25 144 LEU A CA 1
ATOM 1115 C C . LEU A 1 144 ? 13.891 -0.679 -10.391 1.00 93.25 144 LEU A C 1
ATOM 1117 O O . LEU A 1 144 ? 13.958 -1.872 -10.116 1.00 93.25 144 LEU A O 1
ATOM 1121 N N . LYS A 1 145 ? 14.508 -0.130 -11.447 1.00 90.50 145 LYS A N 1
ATOM 1122 C CA . LYS A 1 145 ? 15.242 -0.881 -12.476 1.00 90.50 145 LYS A CA 1
ATOM 1123 C C . LYS A 1 145 ? 14.369 -1.937 -13.160 1.00 90.50 145 LYS A C 1
ATOM 1125 O O . LYS A 1 145 ? 14.828 -3.042 -13.428 1.00 90.50 145 LYS A O 1
ATOM 1130 N N . HIS A 1 146 ? 13.112 -1.584 -13.420 1.00 88.12 146 HIS A N 1
ATOM 1131 C CA . HIS A 1 146 ? 12.247 -2.396 -14.275 1.00 88.12 146 HIS A CA 1
ATOM 1132 C C . HIS A 1 146 ? 12.747 -2.308 -15.718 1.00 88.12 146 HIS A C 1
ATOM 1134 O O . HIS A 1 146 ? 13.090 -1.210 -16.168 1.00 88.12 146 HIS A O 1
ATOM 1140 N N . GLU A 1 147 ? 12.795 -3.445 -16.413 1.00 74.00 147 GLU A N 1
ATOM 1141 C CA . GLU A 1 147 ? 13.120 -3.519 -17.848 1.00 74.00 147 GLU A CA 1
ATOM 1142 C C . GLU A 1 147 ? 11.951 -3.052 -18.730 1.00 74.00 147 GLU A C 1
ATOM 1144 O O . GLU A 1 147 ? 10.778 -3.326 -18.379 1.00 74.00 147 GLU A O 1
#

Foldseek 3Di:
DQAAAEEEEDDAQVSLVVQQVVLVVQCVPRSHPNAYEYQDAFDWDQDPNDIDTQQVVCLVQCASCPHHNPDHGDNSYHYDNQLLVRFARGLEYEYDDALVCVLVSLVRRPAGDPNRYYDYPYDDFDQDPPRDTHDSVVVCCVSNVPD